Protein AF-A0A0F9DZC6-F1 (afdb_monomer_lite)

Foldseek 3Di:
DVVLLVVLLVVLVVLQVVLQVQLVVLQVVLVVVLVVLQVVCVVVVHPCPPDPNVVVNVVSNVVSNVSSVVSNVVSNVSSVVSNVVSVVVVVVVVVVVVVVVVVVVVVVVVVVVVVVVVVVVCVVVVDDPPDD

Radius of gyration: 35.1 Å; chains: 1; bounding box: 84×20×96 Å

pLDDT: mean 81.4, std 11.6, range [43.91, 95.75]

Secondary structure (DSSP, 8-state):
--HHHHHHHHHHHHHHHHHHHHHHHHHHHHHHHHHHHHHHHHHTT--TTSTHHHHHHHHHHHHHHHHHHHHHHHHHHHHHHHHHHHHHHHHHHHHHHHHHHHHHHHHHHHHHHHHHHHHHHHHHHT--TT--

Structure (mmCIF, N/CA/C/O backbone):
data_AF-A0A0F9DZC6-F1
#
_entry.id   AF-A0A0F9DZC6-F1
#
loop_
_atom_site.group_PDB
_atom_site.id
_atom_site.type_symbol
_atom_site.label_atom_id
_atom_site.label_alt_id
_atom_site.label_comp_id
_atom_site.label_asym_id
_atom_site.label_entity_id
_atom_site.label_seq_id
_atom_site.pdbx_PDB_ins_code
_atom_site.Cartn_x
_atom_site.Cartn_y
_atom_site.Cartn_z
_atom_site.occupancy
_atom_site.B_iso_or_equiv
_atom_site.auth_seq_id
_atom_site.auth_comp_id
_atom_site.auth_asym_id
_atom_site.auth_atom_id
_atom_site.pdbx_PDB_model_num
ATOM 1 N N . GLY A 1 1 ? 16.962 -1.828 -14.251 1.00 67.81 1 GLY A N 1
ATOM 2 C CA . GLY A 1 1 ? 16.801 -3.100 -14.980 1.00 67.81 1 GLY A CA 1
ATOM 3 C C . GLY A 1 1 ? 15.933 -4.065 -14.202 1.00 67.81 1 GLY A C 1
ATOM 4 O O . GLY A 1 1 ? 14.787 -4.212 -14.567 1.00 67.81 1 GLY A O 1
ATOM 5 N N . GLN A 1 2 ? 16.421 -4.648 -13.106 1.00 64.81 2 GLN A N 1
ATOM 6 C CA . GLN A 1 2 ? 15.608 -5.480 -12.191 1.00 64.81 2 GLN A CA 1
ATOM 7 C C . GLN A 1 2 ? 15.615 -4.928 -10.761 1.00 64.81 2 GLN A C 1
ATOM 9 O O . GLN A 1 2 ? 14.570 -4.806 -10.142 1.00 64.81 2 GLN A O 1
ATOM 14 N N . PHE A 1 3 ? 16.760 -4.407 -10.311 1.00 73.12 3 PHE A N 1
ATOM 15 C CA . PHE A 1 3 ? 16.917 -3.813 -8.978 1.00 73.12 3 PHE A CA 1
ATOM 16 C C . PHE A 1 3 ? 15.889 -2.713 -8.653 1.00 73.12 3 PHE A C 1
ATOM 18 O O . PHE A 1 3 ? 15.347 -2.658 -7.557 1.00 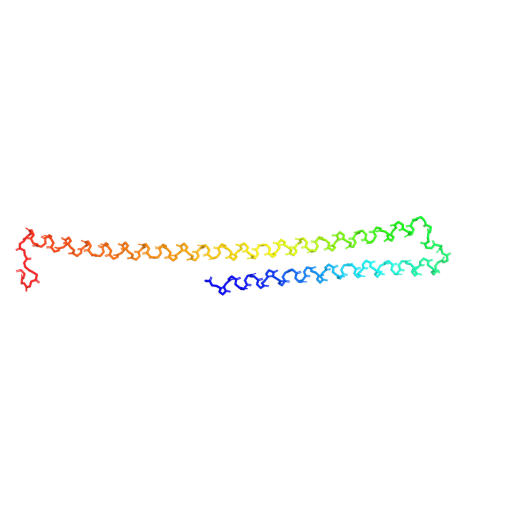73.12 3 PHE A O 1
ATOM 25 N N . THR A 1 4 ? 15.575 -1.848 -9.623 1.00 78.12 4 THR A N 1
ATOM 26 C CA . THR A 1 4 ? 14.562 -0.788 -9.467 1.00 78.12 4 THR A CA 1
ATOM 27 C C . THR A 1 4 ? 13.147 -1.355 -9.342 1.00 78.12 4 THR A C 1
ATOM 29 O O . THR A 1 4 ? 12.332 -0.810 -8.606 1.00 78.12 4 THR A O 1
ATOM 32 N N . GLN A 1 5 ? 12.857 -2.447 -10.051 1.00 79.75 5 GLN A N 1
ATOM 33 C CA . GLN A 1 5 ? 11.558 -3.109 -10.007 1.00 79.75 5 GLN A CA 1
ATOM 34 C C . GLN A 1 5 ? 11.375 -3.818 -8.662 1.00 79.75 5 GLN A C 1
ATOM 36 O O . GLN A 1 5 ? 10.362 -3.602 -8.006 1.00 79.75 5 GLN A O 1
ATOM 41 N N . ASP A 1 6 ? 12.398 -4.534 -8.192 1.00 85.38 6 ASP A N 1
ATOM 42 C CA . ASP A 1 6 ? 12.393 -5.198 -6.884 1.00 85.38 6 ASP A CA 1
ATOM 43 C C . ASP A 1 6 ? 12.243 -4.195 -5.731 1.00 85.38 6 ASP A C 1
ATOM 45 O O . ASP A 1 6 ? 11.486 -4.420 -4.788 1.00 85.38 6 ASP A O 1
ATOM 49 N N . GLN A 1 7 ? 12.920 -3.044 -5.819 1.00 89.44 7 GLN A N 1
ATOM 50 C CA . GLN A 1 7 ? 12.777 -1.959 -4.846 1.00 89.44 7 GLN A CA 1
ATOM 51 C C . GLN A 1 7 ? 11.353 -1.393 -4.800 1.00 89.44 7 GLN A C 1
ATOM 53 O O . GLN A 1 7 ? 10.846 -1.086 -3.719 1.00 89.44 7 GLN A O 1
ATOM 58 N N . LEU A 1 8 ? 10.712 -1.218 -5.956 1.00 90.31 8 LEU A N 1
ATOM 59 C CA . LEU A 1 8 ? 9.351 -0.685 -6.038 1.00 90.31 8 LEU A CA 1
ATOM 60 C C . LEU A 1 8 ? 8.313 -1.717 -5.587 1.00 90.31 8 LEU A C 1
ATOM 62 O O . LEU A 1 8 ? 7.377 -1.360 -4.874 1.00 90.31 8 LEU A O 1
ATOM 66 N N . ASP A 1 9 ? 8.527 -2.995 -5.886 1.00 88.44 9 ASP A N 1
ATOM 67 C CA . ASP A 1 9 ? 7.704 -4.089 -5.370 1.00 88.44 9 ASP A CA 1
ATOM 68 C C . ASP A 1 9 ? 7.836 -4.241 -3.852 1.00 88.44 9 ASP A C 1
ATOM 70 O O . ASP A 1 9 ? 6.838 -4.457 -3.160 1.00 88.44 9 ASP A O 1
ATOM 74 N N . PHE A 1 10 ? 9.041 -4.072 -3.303 1.00 92.12 10 PHE A N 1
ATOM 75 C CA . PHE A 1 10 ? 9.238 -4.036 -1.857 1.00 92.12 10 PHE A CA 1
ATOM 76 C C . PHE A 1 10 ? 8.449 -2.886 -1.218 1.00 92.12 10 PHE A C 1
ATOM 78 O O . PHE A 1 10 ? 7.719 -3.106 -0.252 1.00 92.12 10 PHE A O 1
ATOM 85 N N . LYS A 1 11 ? 8.522 -1.678 -1.792 1.00 91.94 11 LYS A N 1
ATOM 86 C CA . LYS A 1 11 ? 7.738 -0.520 -1.327 1.00 91.94 11 LYS A CA 1
ATOM 87 C C . LYS A 1 11 ? 6.231 -0.760 -1.414 1.00 91.94 11 LYS A C 1
ATOM 89 O O . LYS A 1 11 ? 5.504 -0.346 -0.515 1.00 91.94 11 LYS A O 1
ATOM 94 N N . ALA A 1 12 ? 5.763 -1.452 -2.452 1.00 93.12 12 ALA A N 1
ATOM 95 C CA . ALA A 1 12 ? 4.358 -1.825 -2.580 1.00 93.12 12 ALA A CA 1
ATOM 96 C C . ALA A 1 12 ? 3.905 -2.754 -1.442 1.00 93.12 12 ALA A C 1
ATOM 98 O O . ALA A 1 12 ? 2.866 -2.516 -0.828 1.00 93.12 12 ALA A O 1
ATOM 99 N N . ARG A 1 13 ? 4.708 -3.774 -1.115 1.00 92.31 13 ARG A N 1
ATOM 100 C CA . ARG A 1 13 ? 4.420 -4.704 -0.009 1.00 92.31 13 ARG A CA 1
ATOM 101 C C . ARG A 1 13 ? 4.483 -4.024 1.358 1.00 92.31 13 ARG A C 1
ATOM 103 O O . ARG A 1 13 ? 3.649 -4.310 2.214 1.00 92.31 13 ARG A O 1
ATOM 110 N N . ASP A 1 14 ? 5.445 -3.123 1.559 1.00 94.81 14 ASP A N 1
ATOM 111 C CA . ASP A 1 14 ? 5.534 -2.317 2.782 1.00 94.81 14 ASP A CA 1
ATOM 112 C C . ASP A 1 14 ? 4.280 -1.452 2.957 1.00 94.81 14 ASP A C 1
ATOM 114 O O . ASP A 1 14 ? 3.660 -1.467 4.020 1.00 94.81 14 ASP A O 1
ATOM 118 N N . ALA A 1 15 ? 3.836 -0.766 1.899 1.00 92.44 15 ALA A N 1
ATOM 119 C CA . ALA A 1 15 ? 2.614 0.034 1.934 1.00 92.44 15 ALA A CA 1
ATOM 120 C C . ALA A 1 15 ? 1.387 -0.805 2.335 1.00 92.44 15 ALA A C 1
ATOM 122 O O . ALA A 1 15 ? 0.626 -0.395 3.215 1.00 92.44 15 ALA A O 1
ATOM 123 N N . GLU A 1 16 ? 1.232 -2.005 1.766 1.00 93.69 16 GLU A N 1
ATOM 124 C CA . GLU A 1 16 ? 0.167 -2.950 2.130 1.00 93.69 16 GLU A CA 1
ATOM 125 C C . GLU A 1 16 ? 0.245 -3.377 3.602 1.00 93.69 16 GLU A C 1
ATOM 127 O O . GLU A 1 16 ? -0.760 -3.306 4.315 1.00 93.69 16 GLU A O 1
ATOM 132 N N . GLN A 1 17 ? 1.432 -3.744 4.099 1.00 95.19 17 GLN A N 1
ATOM 133 C CA . GLN A 1 17 ? 1.615 -4.102 5.511 1.00 95.19 17 GLN A CA 1
ATOM 134 C C . GLN A 1 17 ? 1.289 -2.943 6.453 1.00 95.19 17 GLN A C 1
ATOM 136 O O . GLN A 1 17 ? 0.577 -3.134 7.443 1.00 95.19 17 GLN A O 1
ATOM 141 N N . ARG A 1 18 ? 1.761 -1.728 6.154 1.00 94.69 18 ARG A N 1
ATOM 142 C CA . ARG A 1 18 ? 1.425 -0.536 6.946 1.00 94.69 18 ARG A CA 1
ATOM 143 C C . ARG A 1 18 ? -0.081 -0.284 6.948 1.00 94.69 18 ARG A C 1
ATOM 145 O O . ARG A 1 18 ? -0.630 0.049 8.000 1.00 94.69 18 ARG A O 1
ATOM 152 N N . GLY A 1 19 ? -0.744 -0.492 5.810 1.00 93.31 19 GLY A N 1
ATOM 153 C CA . GLY A 1 19 ? -2.198 -0.424 5.677 1.00 93.31 19 GLY A CA 1
ATOM 154 C C . GLY A 1 19 ? -2.927 -1.406 6.590 1.00 93.31 19 GLY A C 1
ATOM 155 O O . GLY A 1 19 ? -3.837 -1.006 7.317 1.00 93.31 19 GLY A O 1
ATOM 156 N N . GLU A 1 20 ? -2.501 -2.670 6.619 1.00 93.44 20 GLU A N 1
ATOM 157 C CA . GLU A 1 20 ? -3.083 -3.687 7.505 1.00 93.44 20 GLU A CA 1
ATOM 158 C C . GLU A 1 20 ? -2.858 -3.368 8.986 1.00 93.44 20 GLU A C 1
ATOM 160 O O . GLU A 1 20 ? -3.783 -3.470 9.796 1.00 93.44 20 GLU A O 1
ATOM 165 N N . ILE A 1 21 ? -1.661 -2.902 9.352 1.00 95.75 21 ILE A N 1
ATOM 166 C CA . ILE A 1 21 ? -1.360 -2.474 10.724 1.00 95.75 21 ILE A CA 1
ATOM 167 C C . ILE A 1 21 ? -2.247 -1.285 11.122 1.00 95.75 21 ILE A C 1
ATOM 169 O O . ILE A 1 21 ? -2.792 -1.258 12.228 1.00 95.75 21 ILE A O 1
ATOM 173 N N . ALA A 1 22 ? -2.416 -0.298 10.239 1.00 91.69 22 ALA A N 1
ATOM 174 C CA . ALA A 1 22 ? -3.282 0.853 10.481 1.00 91.69 22 ALA A CA 1
ATOM 175 C C . ALA A 1 22 ? -4.755 0.435 10.626 1.00 91.69 22 ALA A C 1
ATOM 177 O O . ALA A 1 22 ? -5.435 0.873 11.557 1.00 91.69 22 ALA A O 1
ATOM 178 N N . ALA A 1 23 ? -5.228 -0.469 9.769 1.00 92.81 23 ALA A N 1
ATOM 179 C CA . ALA A 1 23 ? -6.571 -1.031 9.844 1.00 92.81 23 ALA A CA 1
ATOM 180 C C . ALA A 1 23 ? -6.806 -1.795 11.159 1.00 92.81 23 ALA A C 1
ATOM 182 O O . ALA A 1 23 ? -7.844 -1.620 11.802 1.00 92.81 23 ALA A O 1
ATOM 183 N N . ALA A 1 24 ? -5.834 -2.596 11.602 1.00 91.81 24 ALA A N 1
ATOM 184 C CA . ALA A 1 24 ? -5.897 -3.309 12.876 1.00 91.81 24 ALA A CA 1
ATOM 185 C C . ALA A 1 24 ? -5.934 -2.347 14.076 1.00 91.81 24 ALA A C 1
ATOM 187 O O . ALA A 1 24 ? -6.732 -2.537 14.998 1.00 91.81 24 ALA A O 1
ATOM 188 N N . LYS A 1 25 ? -5.128 -1.275 14.050 1.00 92.44 25 LYS A N 1
ATOM 189 C CA . LYS A 1 25 ? -5.144 -0.223 15.083 1.00 92.44 25 LYS A CA 1
ATOM 190 C C . LYS A 1 25 ? -6.507 0.452 15.187 1.00 92.44 25 LYS A C 1
ATOM 192 O O . LYS A 1 25 ? -6.986 0.700 16.291 1.00 92.44 25 LYS A O 1
ATOM 197 N N . GLU A 1 26 ? -7.149 0.717 14.059 1.00 91.81 26 GLU A N 1
ATOM 198 C CA . GLU A 1 26 ? -8.455 1.370 14.039 1.00 91.81 26 GLU A CA 1
ATOM 199 C C . GLU A 1 26 ? -9.565 0.471 14.594 1.00 91.81 26 GLU A C 1
ATOM 201 O O . GLU A 1 26 ? -10.392 0.901 15.400 1.00 91.81 26 GLU A O 1
ATOM 206 N N . GLN A 1 27 ? -9.528 -0.819 14.258 1.00 89.56 27 GLN A N 1
ATOM 207 C CA . GLN A 1 27 ? -10.424 -1.801 14.864 1.00 89.56 27 GLN A CA 1
ATOM 208 C C . GLN A 1 27 ? -10.199 -1.930 16.377 1.00 89.56 27 GLN A C 1
ATOM 210 O O . GLN A 1 27 ? -11.170 -2.054 17.128 1.00 89.56 27 GLN A O 1
ATOM 215 N N . LEU A 1 28 ? -8.945 -1.884 16.840 1.00 93.00 28 LEU A N 1
ATOM 216 C CA . LEU A 1 28 ? -8.623 -1.901 18.268 1.00 93.00 28 LEU A CA 1
ATOM 217 C C . LEU A 1 28 ? -9.184 -0.666 18.984 1.00 93.00 28 LEU A C 1
ATOM 219 O O . LEU A 1 28 ? -9.827 -0.816 20.022 1.00 93.00 28 LEU A O 1
ATOM 223 N N . ARG A 1 29 ? -9.018 0.532 18.411 1.00 90.44 29 ARG A N 1
ATOM 224 C CA . ARG A 1 29 ? -9.595 1.776 18.949 1.00 90.44 29 ARG A CA 1
ATOM 225 C C . ARG A 1 29 ? -11.113 1.696 19.059 1.00 90.44 29 ARG A C 1
ATOM 227 O O . ARG A 1 29 ? -11.658 1.988 20.118 1.00 90.44 29 ARG A O 1
ATOM 234 N N . ALA A 1 30 ? -11.796 1.225 18.016 1.00 90.31 30 ALA A N 1
ATOM 235 C CA . ALA A 1 30 ? -13.248 1.055 18.049 1.00 90.31 30 ALA A CA 1
ATOM 236 C C . ALA A 1 30 ? -13.693 0.111 19.184 1.00 90.31 30 ALA A C 1
ATOM 238 O O . ALA A 1 30 ? -14.662 0.390 19.893 1.00 90.31 30 ALA A O 1
ATOM 239 N N . ARG A 1 31 ? -12.957 -0.987 19.413 1.00 88.75 31 ARG A N 1
ATOM 240 C CA . ARG A 1 31 ? -13.216 -1.906 20.536 1.00 88.75 31 ARG A CA 1
ATOM 241 C C . ARG A 1 31 ?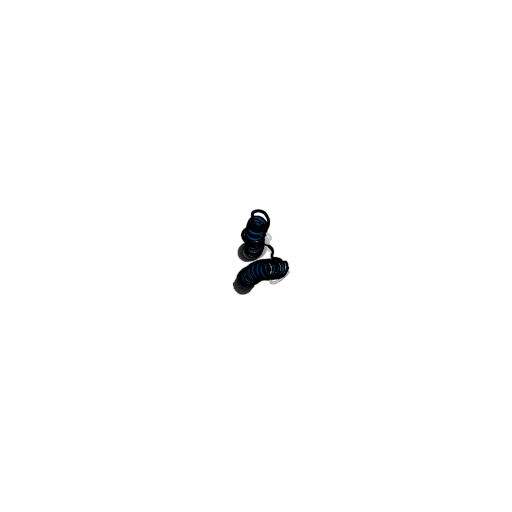 -12.979 -1.243 21.894 1.00 88.75 31 ARG A C 1
ATOM 243 O O . ARG A 1 31 ? -13.787 -1.443 22.797 1.00 88.75 31 ARG A O 1
ATOM 250 N N . GLN A 1 32 ? -11.911 -0.457 22.034 1.00 90.62 32 GLN A N 1
ATOM 251 C CA . GLN A 1 32 ? -11.599 0.274 23.267 1.00 90.62 32 GLN A CA 1
ATOM 252 C C . GLN A 1 32 ? -12.686 1.296 23.609 1.00 90.62 32 GLN A C 1
ATOM 254 O O . GLN A 1 32 ? -13.169 1.305 24.738 1.00 90.62 32 GLN A O 1
ATOM 259 N N . ILE A 1 33 ? -13.126 2.095 22.632 1.00 88.38 33 ILE A N 1
ATOM 260 C CA . ILE A 1 33 ? -14.202 3.080 22.816 1.00 88.38 33 ILE A CA 1
ATOM 261 C C . ILE A 1 33 ? -15.493 2.375 23.239 1.00 88.38 33 ILE A C 1
ATOM 263 O O . ILE A 1 33 ? -16.128 2.783 24.210 1.00 88.38 33 ILE A O 1
ATOM 267 N N . ARG A 1 34 ? -15.847 1.263 22.581 1.00 86.62 34 ARG A N 1
ATOM 268 C CA . ARG A 1 34 ? -17.021 0.474 22.974 1.00 86.62 34 ARG A CA 1
ATOM 269 C C . ARG A 1 34 ? -16.898 -0.066 24.405 1.00 86.62 34 ARG A C 1
ATOM 271 O O . ARG A 1 34 ? -17.876 -0.053 25.148 1.00 86.62 34 ARG A O 1
ATOM 278 N N . GLY A 1 35 ? -15.714 -0.538 24.797 1.00 85.19 35 GLY A N 1
ATOM 279 C CA . GLY A 1 35 ? -15.443 -1.016 26.155 1.00 85.19 35 GLY A CA 1
ATOM 280 C C . GLY A 1 35 ? -15.606 0.082 27.209 1.00 85.19 35 GLY A C 1
ATOM 281 O O . GLY A 1 35 ? -16.314 -0.120 28.194 1.00 85.19 35 GLY A O 1
ATOM 282 N N . LEU A 1 36 ? -15.022 1.257 26.961 1.00 85.50 36 LEU A N 1
ATOM 283 C CA . LEU A 1 36 ? -15.162 2.451 27.802 1.00 85.50 36 LEU A CA 1
ATOM 284 C C . LEU A 1 36 ? -16.624 2.879 27.938 1.00 85.50 36 LEU A C 1
ATOM 286 O O . LEU A 1 36 ? -17.093 3.129 29.046 1.00 85.50 36 LEU A O 1
ATOM 290 N N . GLN A 1 37 ? -17.364 2.907 26.830 1.00 83.44 37 GLN A N 1
ATOM 291 C CA . GLN A 1 37 ? -18.774 3.276 26.841 1.00 83.44 37 GLN A CA 1
ATOM 292 C C . GLN A 1 37 ? -19.615 2.274 27.640 1.00 83.44 37 GLN A C 1
ATOM 294 O O . GLN A 1 37 ? -20.437 2.679 28.460 1.00 83.44 37 GLN A O 1
ATOM 299 N N . LYS A 1 38 ? -19.371 0.968 27.465 1.00 82.25 38 LYS A N 1
ATOM 300 C CA . LYS A 1 38 ? -20.039 -0.080 28.248 1.00 82.25 38 LYS A CA 1
ATOM 301 C C . LYS A 1 38 ? -19.755 0.070 29.747 1.00 82.25 38 LYS A C 1
ATOM 303 O O . LYS A 1 38 ? -20.683 -0.021 30.545 1.00 82.25 38 LYS A O 1
ATOM 308 N N . ALA A 1 39 ? -18.500 0.319 30.124 1.00 84.12 39 ALA A N 1
ATOM 309 C CA . ALA A 1 39 ? -18.109 0.523 31.518 1.00 84.12 39 ALA A CA 1
ATOM 310 C C . ALA A 1 39 ? -18.742 1.789 32.121 1.00 84.12 39 ALA A C 1
ATOM 312 O O . ALA A 1 39 ? -19.243 1.752 33.241 1.00 84.12 39 ALA A O 1
ATOM 313 N N . SER A 1 40 ? -18.778 2.889 31.362 1.00 81.25 40 SER A N 1
ATOM 314 C CA . SER A 1 40 ? -19.397 4.149 31.788 1.00 81.25 40 SER A CA 1
ATOM 315 C C . SER A 1 40 ? -20.904 4.004 32.017 1.00 81.25 40 SER A C 1
ATOM 317 O O . SER A 1 40 ? -21.411 4.441 33.046 1.00 81.25 40 SER A O 1
ATOM 319 N N . LEU A 1 41 ? -21.616 3.335 31.107 1.00 78.38 41 LEU A N 1
ATOM 320 C CA . LEU A 1 41 ? -23.053 3.086 31.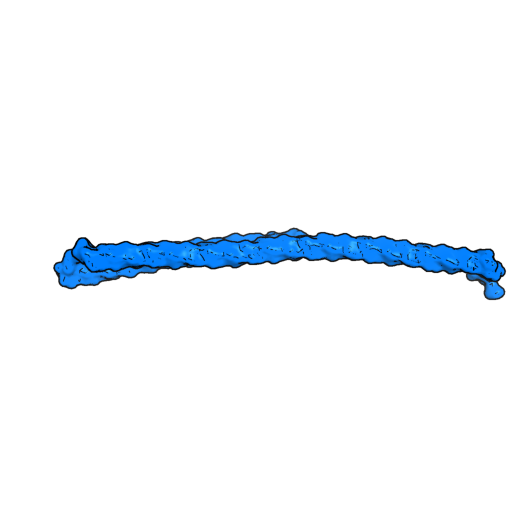248 1.00 78.38 41 LEU A CA 1
ATOM 321 C C . LEU A 1 41 ? -23.369 2.181 32.445 1.00 78.38 41 LEU A C 1
ATOM 323 O O . LEU A 1 41 ? -24.286 2.486 33.206 1.00 78.38 41 LEU A O 1
ATOM 327 N N . ALA A 1 42 ? -22.571 1.128 32.650 1.00 76.94 42 ALA A N 1
ATOM 328 C CA . ALA A 1 42 ? -22.697 0.253 33.813 1.00 76.94 42 ALA A CA 1
ATOM 329 C C . ALA A 1 42 ? -22.467 1.009 35.135 1.00 76.94 42 ALA A C 1
ATOM 331 O O . ALA A 1 42 ? -23.217 0.813 36.088 1.00 76.94 42 ALA A O 1
ATOM 332 N N . GLY A 1 43 ? -21.482 1.915 35.184 1.00 77.69 43 GLY A N 1
ATOM 333 C CA . GLY A 1 43 ? -21.208 2.752 36.359 1.00 77.69 43 GLY A CA 1
ATOM 334 C C . GLY A 1 43 ? -22.310 3.770 36.677 1.00 77.69 43 GLY A C 1
ATOM 335 O O . GLY A 1 43 ? -22.472 4.154 37.830 1.00 77.69 43 GLY A O 1
ATOM 336 N N . LEU A 1 44 ? -23.100 4.174 35.678 1.00 77.62 44 LEU A N 1
ATOM 337 C CA . LEU A 1 44 ? -24.248 5.073 35.839 1.00 77.62 44 LEU A CA 1
ATOM 338 C C . LEU A 1 44 ? -25.555 4.332 36.182 1.00 77.62 44 LEU A C 1
ATOM 340 O O . LEU A 1 44 ? -26.608 4.965 36.251 1.00 77.62 44 LEU A O 1
ATOM 344 N N . GLY A 1 45 ? -25.520 3.004 36.356 1.00 67.75 45 GLY A N 1
ATOM 345 C CA . GLY A 1 45 ? -26.703 2.190 36.661 1.00 67.75 45 GLY A CA 1
ATOM 346 C C . GLY A 1 45 ? -27.738 2.131 35.529 1.00 67.75 45 GLY A C 1
ATOM 347 O O . GLY A 1 45 ? -28.862 1.685 35.750 1.00 67.75 45 GLY A O 1
ATOM 348 N N . ARG A 1 46 ? -27.385 2.583 34.317 1.00 63.19 46 ARG A N 1
ATOM 349 C CA . ARG A 1 46 ? -28.242 2.488 33.128 1.00 63.19 46 ARG A CA 1
ATOM 350 C C . ARG A 1 46 ? -28.022 1.153 32.431 1.00 63.19 46 ARG A C 1
ATOM 352 O O . ARG A 1 46 ? -26.886 0.729 32.227 1.00 63.19 46 ARG A O 1
ATOM 359 N N . ASP A 1 47 ? -29.114 0.529 32.002 1.00 63.06 47 ASP A N 1
ATOM 360 C CA . ASP A 1 47 ? -29.051 -0.694 31.210 1.00 63.06 47 ASP A CA 1
ATOM 361 C C . ASP A 1 47 ? -28.365 -0.415 29.861 1.00 63.06 47 ASP A C 1
ATOM 363 O O . ASP A 1 47 ? -28.842 0.351 29.020 1.00 63.06 47 ASP A O 1
ATOM 367 N N . VAL A 1 48 ? -27.213 -1.055 29.675 1.00 61.56 48 VAL A N 1
ATOM 368 C CA . VAL A 1 48 ? -26.385 -1.034 28.461 1.00 61.56 48 VAL A CA 1
ATOM 369 C C . VAL A 1 48 ? -27.104 -1.591 27.228 1.00 61.56 48 VAL A C 1
ATOM 371 O O . VAL A 1 48 ? -26.608 -1.414 26.116 1.00 61.56 48 VAL A O 1
ATOM 374 N N . ASN A 1 49 ? -28.265 -2.229 27.405 1.00 58.31 49 ASN A N 1
ATOM 375 C CA . ASN A 1 49 ? -29.068 -2.808 26.330 1.00 58.31 49 ASN A CA 1
ATOM 376 C C . ASN A 1 49 ? -30.215 -1.905 25.842 1.00 58.31 49 ASN A C 1
ATOM 378 O O . ASN A 1 49 ? -30.893 -2.259 24.878 1.00 58.31 49 ASN A O 1
ATOM 382 N N . LEU A 1 50 ? -30.448 -0.739 26.456 1.00 55.31 50 LEU A N 1
ATOM 383 C CA . LEU A 1 50 ? -31.540 0.149 26.046 1.00 55.31 50 LEU A CA 1
ATOM 384 C C . LEU A 1 50 ? -31.151 1.002 24.823 1.00 55.31 50 LEU A C 1
ATOM 386 O O . LEU A 1 50 ? -30.282 1.872 24.904 1.00 55.31 50 LEU A O 1
ATOM 390 N N . GLY A 1 51 ? -31.835 0.747 23.698 1.00 58.56 51 GLY A N 1
ATOM 391 C CA . GLY A 1 51 ? -31.963 1.557 22.470 1.00 58.56 51 GLY A CA 1
ATOM 392 C C . GLY A 1 51 ? -30.734 2.358 22.020 1.00 58.56 51 GLY A C 1
ATOM 393 O O . GLY A 1 51 ? -29.989 1.936 21.139 1.00 58.56 51 GLY A O 1
ATOM 394 N N . SER A 1 52 ? -30.529 3.525 22.637 1.00 67.06 52 SER A N 1
ATOM 395 C CA . SER A 1 52 ? -29.458 4.483 22.329 1.00 67.06 52 SER A CA 1
ATOM 396 C C . SER A 1 52 ? -28.042 3.918 22.520 1.00 67.06 52 SER A C 1
ATOM 398 O O . SER A 1 52 ? -27.165 4.181 21.697 1.00 67.06 52 SER A O 1
ATOM 400 N N . ALA A 1 53 ? -27.800 3.125 23.570 1.00 63.72 53 ALA A N 1
ATOM 401 C CA . ALA A 1 53 ? -26.469 2.589 23.873 1.00 63.72 53 ALA A CA 1
ATOM 402 C C . ALA A 1 53 ? -26.040 1.483 22.894 1.00 63.72 53 ALA A C 1
ATOM 404 O O . ALA A 1 53 ? -24.883 1.430 22.466 1.00 63.72 53 ALA A O 1
ATOM 405 N N . ALA A 1 54 ? -26.986 0.625 22.507 1.00 70.19 54 ALA A N 1
ATOM 406 C CA . ALA A 1 54 ? -26.763 -0.434 21.531 1.00 70.19 54 ALA A CA 1
ATOM 407 C C . ALA A 1 54 ? -26.529 0.135 20.120 1.00 70.19 54 ALA A C 1
ATOM 409 O O . ALA A 1 54 ? -25.615 -0.318 19.428 1.00 70.19 54 ALA A O 1
ATOM 410 N N . GLN A 1 55 ? -27.288 1.165 19.719 1.00 76.56 55 GLN A N 1
ATOM 411 C CA . GLN A 1 55 ? -27.081 1.872 18.448 1.00 76.56 55 GLN A CA 1
ATOM 412 C C . GLN A 1 55 ? -25.707 2.541 18.371 1.00 76.56 55 GLN A C 1
ATOM 414 O O . GLN A 1 55 ? -24.968 2.289 17.424 1.00 76.56 55 GLN A O 1
ATOM 419 N N . LEU A 1 56 ? -25.303 3.281 19.408 1.00 77.75 56 LEU A N 1
ATOM 420 C CA . LEU A 1 56 ? -23.967 3.886 19.471 1.00 77.75 56 LEU A CA 1
ATOM 421 C C . LEU A 1 56 ? -22.848 2.840 19.357 1.00 77.75 56 LEU A C 1
ATOM 423 O O . LEU A 1 56 ? -21.871 3.033 18.635 1.00 77.75 56 LEU A O 1
ATOM 427 N N . GLY A 1 57 ? -22.998 1.702 20.040 1.00 78.38 57 GLY A N 1
ATOM 428 C CA . GLY A 1 57 ? -22.040 0.602 19.965 1.00 78.38 57 GLY A CA 1
ATOM 429 C C . GLY A 1 57 ? -21.918 -0.000 18.560 1.00 78.38 57 GLY A C 1
ATOM 430 O O . GLY A 1 57 ? -20.803 -0.340 18.144 1.00 78.38 57 GLY A O 1
ATOM 431 N N . LEU A 1 58 ? -23.037 -0.120 17.835 1.00 83.00 58 LEU A N 1
ATOM 432 C CA . LEU A 1 58 ? -23.078 -0.559 16.437 1.00 83.00 58 LEU A CA 1
ATOM 433 C C . LEU A 1 58 ? -22.399 0.460 15.520 1.00 83.00 58 LEU A C 1
ATOM 435 O O . LEU A 1 58 ? -21.517 0.057 14.752 1.00 83.00 58 LEU A O 1
ATOM 439 N N . ASP A 1 59 ? -22.717 1.745 15.673 1.00 85.94 59 ASP A N 1
ATOM 440 C CA . ASP A 1 59 ? -22.147 2.847 14.894 1.00 85.94 59 ASP A CA 1
ATOM 441 C C . ASP A 1 59 ? -20.627 2.918 15.048 1.00 85.94 59 ASP A C 1
ATOM 443 O O . ASP A 1 59 ? -19.913 2.957 14.048 1.00 85.94 59 ASP A O 1
ATOM 447 N N . ILE A 1 60 ? -20.103 2.796 16.273 1.00 87.12 60 ILE A N 1
ATOM 448 C CA . ILE A 1 60 ? -18.652 2.771 16.531 1.00 87.12 60 ILE A CA 1
ATOM 449 C C . ILE A 1 60 ? -17.972 1.621 15.777 1.00 87.12 60 ILE A C 1
ATOM 451 O O . ILE A 1 60 ? -16.926 1.809 15.154 1.00 87.12 60 ILE A O 1
ATOM 455 N N . SER A 1 61 ? -18.548 0.415 15.788 1.00 87.19 61 SER A N 1
ATOM 456 C CA . SER A 1 61 ? -17.994 -0.694 14.990 1.00 87.19 61 SER A CA 1
ATOM 457 C C . SER A 1 61 ? -18.130 -0.492 13.493 1.00 87.19 61 SER A C 1
ATOM 459 O O . SER A 1 61 ? -17.271 -0.956 12.744 1.00 87.19 61 SER A O 1
ATOM 461 N N . SER A 1 62 ? -19.229 0.108 13.041 1.00 89.94 62 SER A N 1
ATOM 462 C CA . SER A 1 62 ? -19.433 0.412 11.629 1.00 89.94 62 SER A CA 1
ATOM 463 C C . SER A 1 62 ? -18.356 1.385 11.158 1.00 89.94 62 SER A C 1
ATOM 465 O O . SER A 1 62 ? -17.595 1.071 10.244 1.00 89.94 62 SER A O 1
ATOM 467 N N . GLN A 1 63 ? -18.190 2.486 11.890 1.00 90.75 63 GLN A N 1
ATOM 468 C CA . GLN A 1 63 ? -17.184 3.502 11.628 1.00 90.75 63 GLN A CA 1
ATOM 469 C C . GLN A 1 63 ? -15.767 2.927 11.692 1.00 90.75 63 GLN A C 1
ATOM 471 O O . GLN A 1 63 ? -14.973 3.160 10.786 1.00 90.75 63 GLN A O 1
ATOM 476 N N . GLY A 1 64 ? -15.460 2.097 12.693 1.00 90.38 64 GLY A N 1
ATOM 477 C CA . GLY A 1 64 ? -14.163 1.423 12.789 1.00 90.38 64 GLY A CA 1
ATOM 478 C C . GLY A 1 64 ? -13.871 0.505 11.597 1.00 90.38 64 GLY A C 1
ATOM 479 O O . GLY A 1 64 ? -12.740 0.455 11.115 1.00 90.38 64 GLY A O 1
ATOM 480 N N . ARG A 1 65 ? -14.885 -0.197 11.068 1.00 90.62 65 ARG A N 1
ATOM 481 C CA . ARG A 1 65 ? -14.743 -1.013 9.849 1.00 90.62 65 ARG A CA 1
ATOM 482 C C . ARG A 1 65 ? -14.553 -0.157 8.601 1.00 90.62 65 ARG A C 1
ATOM 484 O O . ARG A 1 65 ? -13.699 -0.497 7.788 1.00 90.62 65 ARG A O 1
ATOM 491 N N . ILE A 1 66 ? -15.302 0.936 8.464 1.00 94.69 66 ILE A N 1
ATOM 492 C CA . ILE A 1 66 ? -15.175 1.883 7.347 1.00 94.69 66 ILE A CA 1
ATOM 493 C C . ILE A 1 66 ? -13.780 2.507 7.347 1.00 94.69 66 ILE A C 1
ATOM 495 O O . ILE A 1 66 ? -13.090 2.481 6.333 1.00 94.69 66 ILE A O 1
ATOM 499 N N . ASN A 1 67 ? -13.320 2.996 8.497 1.00 92.44 67 ASN A N 1
ATOM 500 C CA . ASN A 1 67 ? -11.998 3.594 8.631 1.00 92.44 67 ASN A CA 1
ATOM 501 C C . ASN A 1 67 ? -10.896 2.567 8.322 1.00 92.44 67 ASN A C 1
ATOM 503 O O . ASN A 1 67 ? -9.969 2.868 7.574 1.00 92.44 67 ASN A O 1
ATOM 507 N N . ALA A 1 68 ? -11.026 1.329 8.811 1.00 91.94 68 ALA A N 1
ATOM 508 C CA . ALA A 1 68 ? -10.109 0.243 8.473 1.00 91.94 68 ALA A CA 1
ATOM 509 C C . ALA A 1 68 ? -10.102 -0.077 6.965 1.00 91.94 68 ALA A C 1
ATOM 511 O O . ALA A 1 68 ? -9.037 -0.272 6.381 1.00 91.94 68 ALA A O 1
ATOM 512 N N . ALA A 1 69 ? -11.269 -0.107 6.316 1.00 92.50 69 ALA A N 1
ATOM 513 C CA . ALA A 1 69 ? -11.374 -0.300 4.871 1.00 92.50 69 ALA A CA 1
ATOM 514 C C . ALA A 1 69 ? -10.738 0.861 4.092 1.00 92.50 69 ALA A C 1
ATOM 516 O O . ALA A 1 69 ? -10.020 0.623 3.125 1.00 92.50 69 ALA A O 1
ATOM 517 N N . ASN A 1 70 ? -10.916 2.102 4.551 1.00 93.62 70 ASN A N 1
ATOM 518 C CA . ASN A 1 70 ? -10.288 3.280 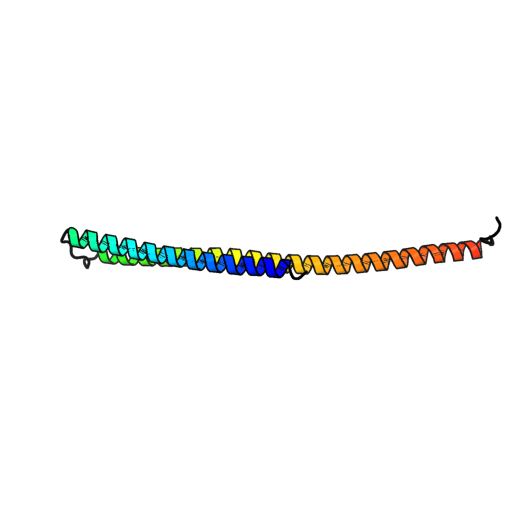3.955 1.00 93.62 70 ASN A CA 1
ATOM 519 C C . ASN A 1 70 ? -8.757 3.221 4.045 1.00 93.62 70 ASN A C 1
ATOM 521 O O . ASN A 1 70 ? -8.088 3.549 3.066 1.00 93.62 70 ASN A O 1
ATOM 525 N N . GLN A 1 71 ? -8.199 2.761 5.173 1.00 93.56 71 GLN A N 1
ATOM 526 C CA . GLN A 1 71 ? -6.750 2.566 5.325 1.00 93.56 71 GLN A CA 1
ATOM 527 C C . GLN A 1 71 ? -6.216 1.507 4.356 1.00 93.56 71 GLN A C 1
ATOM 529 O O . GLN A 1 71 ? -5.227 1.751 3.665 1.00 93.56 71 GLN A O 1
ATOM 534 N N . ARG A 1 72 ? -6.911 0.369 4.222 1.00 93.00 72 ARG A N 1
ATOM 535 C CA . ARG A 1 72 ? -6.558 -0.657 3.226 1.00 93.00 72 ARG A CA 1
ATOM 536 C C . ARG A 1 72 ? -6.646 -0.133 1.799 1.00 93.00 72 ARG A C 1
ATOM 538 O O . ARG A 1 72 ? -5.748 -0.376 1.005 1.00 93.00 72 ARG A O 1
ATOM 545 N N . ALA A 1 73 ? -7.698 0.614 1.472 1.00 93.25 73 ALA A N 1
ATOM 546 C CA . ALA A 1 73 ? -7.881 1.182 0.141 1.00 93.25 73 ALA A CA 1
ATOM 547 C C . ALA A 1 73 ? -6.804 2.227 -0.193 1.00 93.25 73 ALA A C 1
ATOM 549 O O . ALA A 1 73 ? -6.318 2.275 -1.321 1.00 93.25 73 ALA A O 1
ATOM 550 N N . ALA A 1 74 ? -6.408 3.057 0.775 1.00 93.81 74 ALA A N 1
ATOM 551 C CA . ALA A 1 74 ? -5.302 3.995 0.609 1.00 93.81 74 ALA A CA 1
ATOM 552 C C . ALA A 1 74 ? -3.973 3.262 0.372 1.00 93.81 74 ALA A C 1
ATOM 554 O O . ALA A 1 74 ? -3.287 3.570 -0.601 1.00 93.81 74 ALA A O 1
ATOM 555 N N . ALA A 1 75 ? -3.668 2.250 1.187 1.00 93.56 75 ALA A N 1
ATOM 556 C CA . ALA A 1 75 ? -2.478 1.418 1.028 1.00 93.56 75 ALA A CA 1
ATOM 557 C C . ALA A 1 75 ? -2.450 0.678 -0.318 1.00 93.56 75 ALA A C 1
ATOM 559 O O . ALA A 1 75 ? -1.429 0.679 -0.998 1.00 93.56 75 ALA A O 1
ATOM 560 N N . ALA A 1 76 ? -3.581 0.116 -0.754 1.00 91.81 76 ALA A N 1
ATOM 561 C CA . ALA A 1 76 ? -3.697 -0.547 -2.051 1.00 91.81 76 ALA A CA 1
ATOM 562 C C . ALA A 1 76 ? -3.443 0.419 -3.219 1.00 91.81 76 ALA A C 1
ATOM 564 O O . ALA A 1 76 ? -2.777 0.055 -4.187 1.00 91.81 76 ALA A O 1
ATOM 565 N N . ARG A 1 77 ? -3.924 1.669 -3.127 1.00 94.94 77 ARG A N 1
ATOM 566 C CA . ARG A 1 77 ? -3.625 2.711 -4.124 1.00 94.94 77 ARG A CA 1
ATOM 567 C C . ARG A 1 77 ? -2.143 3.081 -4.145 1.00 94.94 77 ARG A C 1
ATOM 569 O O . ARG A 1 77 ? -1.579 3.220 -5.226 1.00 94.94 77 ARG A O 1
ATOM 576 N N . GLU A 1 78 ? -1.515 3.218 -2.979 1.00 92.56 78 GLU A N 1
ATOM 577 C CA . GLU A 1 78 ? -0.078 3.500 -2.870 1.00 92.56 78 GLU A CA 1
ATOM 578 C C . GLU A 1 78 ? 0.751 2.356 -3.480 1.00 92.56 78 GLU A C 1
ATOM 580 O O . GLU A 1 78 ? 1.606 2.585 -4.337 1.00 92.56 78 GLU A O 1
ATOM 585 N N . ALA A 1 79 ? 0.422 1.112 -3.126 1.00 93.06 79 ALA A N 1
ATOM 586 C CA . ALA A 1 79 ? 1.052 -0.085 -3.665 1.00 93.06 79 ALA A CA 1
ATOM 587 C C . ALA A 1 79 ? 0.883 -0.199 -5.185 1.00 93.06 79 ALA A C 1
ATOM 589 O O . ALA A 1 79 ? 1.849 -0.473 -5.896 1.00 93.06 79 ALA A O 1
ATOM 590 N N . PHE A 1 80 ? -0.321 0.060 -5.701 1.00 92.50 80 PHE A N 1
ATOM 591 C CA . PHE A 1 80 ? -0.571 0.116 -7.139 1.00 92.50 80 PHE A CA 1
ATOM 592 C C . PHE A 1 80 ? 0.297 1.180 -7.825 1.00 92.50 80 PHE A C 1
ATOM 594 O O . PHE A 1 80 ? 0.906 0.897 -8.856 1.00 92.50 80 PHE A O 1
ATOM 601 N N . GLY A 1 81 ? 0.424 2.368 -7.226 1.00 93.19 81 GLY A N 1
ATOM 602 C CA . GLY A 1 81 ? 1.293 3.434 -7.725 1.00 93.19 81 GLY A CA 1
ATOM 603 C C . GLY A 1 81 ? 2.756 3.003 -7.846 1.00 93.19 81 GLY A C 1
ATOM 604 O O . GLY A 1 81 ? 3.378 3.239 -8.883 1.00 93.19 81 GLY A O 1
ATOM 605 N N . PHE A 1 82 ? 3.300 2.313 -6.840 1.00 92.12 82 PHE A N 1
ATOM 606 C CA . PHE A 1 82 ? 4.669 1.791 -6.905 1.00 92.12 82 PHE A CA 1
ATOM 607 C C . PHE A 1 82 ? 4.847 0.722 -7.988 1.00 92.12 82 PHE A C 1
ATOM 609 O O . PHE A 1 82 ? 5.807 0.791 -8.758 1.00 92.12 82 PHE A O 1
ATOM 616 N N . ARG A 1 83 ? 3.905 -0.221 -8.113 1.00 90.25 83 ARG A N 1
ATOM 617 C CA . ARG A 1 83 ? 3.944 -1.243 -9.176 1.00 90.25 83 ARG A CA 1
ATOM 618 C C . ARG A 1 83 ? 3.889 -0.606 -10.569 1.00 90.25 83 ARG A C 1
ATOM 620 O O . ARG A 1 83 ? 4.659 -0.978 -11.452 1.00 90.25 83 ARG A O 1
ATOM 627 N N . GLN A 1 84 ? 3.026 0.395 -10.754 1.00 91.94 84 GLN A N 1
ATOM 628 C CA . GLN A 1 84 ? 2.909 1.152 -12.003 1.00 91.94 84 GLN A CA 1
ATOM 629 C C . GLN A 1 84 ? 4.218 1.879 -12.343 1.00 91.94 84 GLN A C 1
ATOM 631 O O . GLN A 1 84 ? 4.672 1.814 -13.485 1.00 91.94 84 GLN A O 1
ATOM 636 N N . GLN A 1 85 ? 4.849 2.533 -11.361 1.00 88.50 85 GLN A N 1
ATOM 637 C CA . GLN A 1 85 ? 6.159 3.169 -11.541 1.00 88.50 85 GLN A CA 1
ATOM 638 C C . GLN A 1 85 ? 7.227 2.152 -11.955 1.00 88.50 85 GLN A C 1
ATOM 640 O O . GLN A 1 85 ? 8.045 2.451 -12.822 1.00 88.50 85 GLN A O 1
ATOM 645 N N . GLY A 1 86 ? 7.195 0.941 -11.391 1.00 86.94 86 GLY A N 1
ATOM 646 C CA . GLY A 1 86 ? 8.112 -0.137 -11.764 1.00 86.94 86 GLY A CA 1
ATOM 647 C C . GLY A 1 86 ? 7.937 -0.564 -13.218 1.00 86.94 86 GLY A C 1
ATOM 648 O O . GLY A 1 86 ? 8.918 -0.654 -13.955 1.00 86.94 86 GLY A O 1
ATOM 649 N N . ALA A 1 87 ? 6.688 -0.743 -13.654 1.00 86.44 87 ALA A N 1
ATOM 650 C CA . ALA A 1 87 ? 6.367 -1.080 -15.038 1.00 86.44 87 ALA A CA 1
ATOM 651 C C . ALA A 1 87 ? 6.818 0.012 -16.025 1.00 86.44 87 ALA A C 1
ATOM 653 O O . ALA A 1 87 ? 7.408 -0.300 -17.060 1.00 86.44 87 ALA A O 1
ATOM 654 N N . ILE A 1 88 ? 6.600 1.289 -15.688 1.00 86.81 88 ILE A N 1
ATOM 655 C CA . ILE A 1 88 ? 7.051 2.422 -16.510 1.00 86.81 88 ILE A CA 1
ATOM 656 C C . ILE A 1 88 ? 8.580 2.461 -16.576 1.00 86.81 88 ILE A C 1
ATOM 658 O O . ILE A 1 88 ? 9.136 2.534 -17.668 1.00 86.81 88 ILE A O 1
ATOM 662 N N . ALA A 1 89 ? 9.274 2.340 -15.441 1.00 85.44 89 ALA A N 1
ATOM 663 C CA . ALA A 1 89 ? 10.736 2.349 -15.400 1.00 85.44 89 ALA A CA 1
ATOM 664 C C . ALA A 1 89 ? 11.352 1.197 -16.214 1.00 85.44 89 ALA A C 1
ATOM 666 O O . ALA A 1 89 ? 12.385 1.368 -16.866 1.00 85.44 89 ALA A O 1
ATOM 667 N N . PHE A 1 90 ? 10.712 0.024 -16.204 1.00 84.81 90 PHE A N 1
ATOM 668 C CA . PHE A 1 90 ? 11.116 -1.106 -17.035 1.00 84.81 90 PHE A CA 1
ATOM 669 C C . PHE A 1 90 ? 10.924 -0.810 -18.529 1.00 84.81 90 PHE A C 1
ATOM 671 O O . PHE A 1 90 ? 11.858 -0.986 -19.317 1.00 84.81 90 PHE A O 1
ATOM 678 N N . ALA A 1 91 ? 9.747 -0.307 -18.915 1.00 83.88 91 ALA A N 1
ATOM 679 C CA . ALA A 1 91 ? 9.440 0.051 -20.298 1.00 83.88 91 ALA A CA 1
ATOM 680 C C . ALA A 1 91 ? 10.372 1.153 -20.831 1.00 83.88 91 ALA A C 1
ATOM 682 O O . ALA A 1 91 ? 10.924 1.025 -21.923 1.00 83.88 91 ALA A O 1
ATOM 683 N N . GLU A 1 92 ? 10.628 2.201 -20.044 1.00 85.00 92 GLU A N 1
ATOM 684 C CA . GLU A 1 92 ? 11.589 3.253 -20.388 1.00 85.00 92 GLU A CA 1
ATOM 685 C C . GLU A 1 92 ? 13.003 2.702 -20.578 1.00 85.00 92 GLU A C 1
ATOM 687 O O . GLU A 1 92 ? 13.696 3.094 -21.518 1.00 85.00 92 GLU A O 1
ATOM 692 N N . GLY A 1 93 ? 13.439 1.782 -19.714 1.00 82.69 93 GLY A N 1
ATOM 693 C CA . GLY A 1 93 ? 14.737 1.124 -19.845 1.00 82.69 93 GLY A CA 1
ATOM 694 C C . GLY A 1 93 ? 14.858 0.330 -21.147 1.00 82.69 93 GLY A C 1
ATOM 695 O O . GLY A 1 93 ? 15.856 0.462 -21.856 1.00 82.69 93 GLY A O 1
ATOM 696 N N . SER A 1 94 ? 13.827 -0.446 -21.490 1.00 82.88 94 SER A N 1
ATOM 697 C CA . SER A 1 94 ? 13.775 -1.224 -22.735 1.00 82.88 94 SER A CA 1
ATOM 698 C C . SER A 1 94 ? 13.771 -0.327 -23.981 1.00 82.88 94 SER A C 1
ATOM 700 O O . SER A 1 94 ? 14.537 -0.552 -24.924 1.00 82.88 94 SER A O 1
ATOM 702 N N . ASN A 1 95 ? 12.986 0.752 -23.953 1.00 81.00 95 ASN A N 1
ATOM 703 C CA . ASN A 1 95 ? 12.923 1.727 -25.040 1.00 81.00 95 ASN A CA 1
ATOM 704 C C . ASN A 1 95 ? 14.251 2.469 -25.215 1.00 81.00 95 ASN A C 1
ATOM 706 O O . ASN A 1 95 ? 14.724 2.612 -26.341 1.00 81.00 95 ASN A O 1
ATOM 710 N N . ARG A 1 96 ? 14.898 2.893 -24.120 1.00 81.00 96 ARG A N 1
ATOM 711 C CA . ARG A 1 96 ? 16.231 3.514 -24.176 1.00 81.00 96 ARG A CA 1
ATOM 712 C C . ARG A 1 96 ? 17.277 2.557 -24.735 1.00 81.00 96 ARG A C 1
ATOM 714 O O . ARG A 1 96 ? 18.051 2.969 -25.589 1.00 81.00 96 ARG A O 1
ATOM 721 N N . ALA A 1 97 ? 17.288 1.294 -24.309 1.00 80.81 97 ALA A N 1
ATOM 722 C CA . ALA A 1 97 ? 18.215 0.298 -24.847 1.00 80.81 97 ALA A CA 1
ATOM 723 C C . ALA A 1 97 ? 18.020 0.103 -26.361 1.00 80.81 97 ALA A C 1
ATOM 725 O O . ALA A 1 97 ? 18.986 0.108 -27.121 1.00 80.81 97 ALA A O 1
ATOM 726 N N . SER A 1 98 ? 16.767 0.014 -26.811 1.00 79.81 98 SER A N 1
ATOM 727 C CA . SER A 1 98 ? 16.428 -0.097 -28.234 1.00 79.81 98 SER A CA 1
ATOM 728 C C . SER A 1 98 ? 16.846 1.147 -29.025 1.00 79.81 98 SER A C 1
ATOM 730 O O . SER A 1 98 ? 17.444 1.025 -30.091 1.00 79.81 98 SER A O 1
ATOM 732 N N . ALA A 1 99 ? 16.603 2.343 -28.482 1.00 79.44 99 ALA A N 1
ATOM 733 C CA . ALA A 1 99 ? 17.007 3.607 -29.094 1.00 79.44 99 ALA A CA 1
ATOM 734 C C . ALA A 1 99 ? 18.535 3.751 -29.188 1.00 79.44 99 ALA A C 1
ATOM 736 O O . ALA A 1 99 ? 19.040 4.201 -30.214 1.00 79.44 99 ALA A O 1
ATOM 737 N N . ILE A 1 100 ? 19.275 3.327 -28.158 1.00 81.62 100 ILE A N 1
ATOM 738 C CA . ILE A 1 100 ? 20.745 3.311 -28.161 1.00 81.62 100 ILE A CA 1
ATOM 739 C C . ILE A 1 100 ? 21.263 2.344 -29.226 1.00 81.62 100 ILE A C 1
ATOM 741 O O . ILE A 1 100 ? 22.138 2.715 -30.001 1.00 81.62 100 ILE A O 1
ATOM 745 N N . ASN A 1 101 ? 20.702 1.136 -29.320 1.00 80.31 101 ASN A N 1
ATOM 746 C CA . ASN A 1 101 ? 21.093 0.170 -30.350 1.00 80.31 101 ASN A CA 1
ATOM 747 C C . ASN A 1 101 ? 20.808 0.700 -31.763 1.00 80.31 101 ASN A C 1
ATOM 749 O O . ASN A 1 101 ? 21.659 0.600 -32.647 1.00 80.31 101 ASN A O 1
ATOM 753 N N . ALA A 1 102 ? 19.647 1.327 -31.967 1.00 81.88 102 ALA A N 1
ATOM 754 C CA . ALA A 1 102 ? 19.301 1.966 -33.230 1.00 81.88 102 ALA A CA 1
ATOM 755 C C . ALA A 1 102 ? 20.271 3.112 -33.568 1.00 81.88 102 ALA A C 1
ATOM 757 O O . ALA A 1 102 ? 20.815 3.141 -34.670 1.00 81.88 102 ALA A O 1
ATOM 758 N N . GLN A 1 103 ? 20.574 4.004 -32.620 1.00 80.44 103 GLN A N 1
ATOM 759 C CA . GLN A 1 103 ? 21.556 5.076 -32.820 1.00 80.44 103 GLN A CA 1
ATOM 760 C C . GLN A 1 103 ? 22.964 4.544 -33.087 1.00 80.44 103 GLN A C 1
ATOM 762 O O . GLN A 1 103 ? 23.648 5.070 -33.964 1.00 80.44 103 GLN A O 1
ATOM 767 N N . ALA A 1 104 ? 23.397 3.502 -32.379 1.00 79.00 104 ALA A N 1
ATOM 768 C CA . ALA A 1 104 ? 24.691 2.871 -32.602 1.00 79.00 104 ALA A CA 1
ATOM 769 C C . ALA A 1 104 ? 24.768 2.279 -34.016 1.00 79.00 104 ALA A C 1
ATOM 771 O O . ALA A 1 104 ? 25.723 2.546 -34.741 1.00 79.00 104 ALA A O 1
ATOM 772 N N . SER A 1 105 ? 23.731 1.557 -34.453 1.00 78.06 105 SER A N 1
ATOM 773 C CA . SER A 1 105 ? 23.665 0.998 -35.809 1.00 78.06 105 SER A CA 1
ATOM 774 C C . SER A 1 105 ? 23.646 2.082 -36.896 1.00 78.06 105 SER A C 1
ATOM 776 O O . SER A 1 105 ? 24.393 1.989 -37.869 1.00 78.06 105 SER A O 1
ATOM 778 N N . ALA A 1 106 ? 22.878 3.158 -36.699 1.00 80.25 106 ALA A N 1
ATOM 779 C CA . ALA A 1 106 ? 22.834 4.297 -37.609 1.00 80.25 106 ALA A CA 1
ATOM 780 C C . ALA A 1 106 ? 24.179 5.036 -37.667 1.00 80.25 106 ALA A C 1
ATOM 782 O O . ALA A 1 106 ? 24.625 5.425 -38.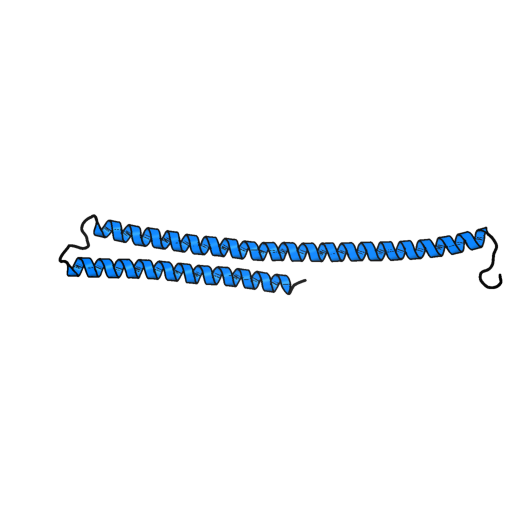744 1.00 80.25 106 ALA A O 1
ATOM 783 N N . SER A 1 107 ? 24.855 5.186 -36.526 1.00 79.88 107 SER A N 1
ATOM 784 C CA . SER A 1 107 ? 26.182 5.805 -36.444 1.00 79.88 107 SER A CA 1
ATOM 785 C C . SER A 1 107 ? 27.236 4.968 -37.166 1.00 79.88 107 SER A C 1
ATOM 787 O O . SER A 1 107 ? 28.034 5.517 -37.923 1.00 79.88 107 SER A O 1
ATOM 789 N N . LEU A 1 108 ? 27.211 3.642 -36.997 1.00 77.12 108 LEU A N 1
ATOM 790 C CA . LEU A 1 108 ? 28.101 2.723 -37.712 1.00 77.12 108 LEU A CA 1
ATOM 791 C C . LEU A 1 108 ? 27.859 2.765 -39.225 1.00 77.12 108 LEU A C 1
ATOM 793 O O . LEU A 1 108 ? 28.815 2.867 -39.992 1.00 77.12 108 LEU A O 1
ATOM 797 N N . LEU A 1 109 ? 26.595 2.741 -39.659 1.00 82.50 109 LEU A N 1
ATOM 798 C CA . LEU A 1 109 ? 26.244 2.815 -41.077 1.00 82.50 109 LEU A CA 1
ATOM 799 C C . LEU A 1 109 ? 26.634 4.164 -41.697 1.00 82.50 109 LEU A C 1
ATOM 801 O O . LEU A 1 109 ? 27.198 4.197 -42.787 1.00 82.50 109 LEU A O 1
ATOM 805 N N . SER A 1 110 ? 26.382 5.270 -40.994 1.00 78.62 110 SER A N 1
ATOM 806 C CA . SER A 1 110 ? 26.788 6.616 -41.418 1.00 78.62 110 SER A CA 1
ATOM 807 C C . SER A 1 110 ? 28.312 6.736 -41.520 1.00 78.62 110 SER A C 1
ATOM 809 O O . SER A 1 110 ? 28.840 7.214 -42.526 1.00 78.62 110 SER A O 1
ATOM 811 N N . GLY A 1 111 ? 29.039 6.210 -40.528 1.00 72.75 111 GLY A N 1
ATOM 812 C CA . GLY A 1 111 ? 30.497 6.131 -40.547 1.00 72.75 111 GLY A CA 1
ATOM 813 C C . GLY A 1 111 ? 31.010 5.349 -41.758 1.00 72.75 111 GLY A C 1
ATOM 814 O O . GLY A 1 111 ? 31.814 5.876 -42.529 1.00 72.75 111 GLY A O 1
ATOM 815 N N . ALA A 1 112 ? 30.486 4.143 -41.990 1.00 71.75 112 ALA A N 1
ATOM 816 C CA . ALA A 1 112 ? 30.851 3.314 -43.137 1.00 71.75 112 ALA A CA 1
ATOM 817 C C . ALA A 1 112 ? 30.525 3.990 -44.481 1.00 71.75 112 ALA A C 1
ATOM 819 O O . ALA A 1 112 ? 31.365 4.012 -45.381 1.00 71.75 112 ALA A O 1
ATOM 820 N N . GLY A 1 113 ? 29.346 4.608 -44.602 1.00 72.88 113 GLY A N 1
ATOM 821 C CA . GLY A 1 113 ? 28.935 5.352 -45.792 1.00 72.88 113 GLY A CA 1
ATOM 822 C C . GLY A 1 113 ? 29.842 6.549 -46.086 1.00 72.88 113 GLY A C 1
ATOM 823 O O . GLY A 1 113 ? 30.204 6.772 -47.239 1.00 72.88 113 GLY A O 1
ATOM 824 N N . SER A 1 114 ? 30.278 7.276 -45.053 1.00 75.75 114 SER A N 1
ATOM 825 C CA . SER A 1 114 ? 31.188 8.420 -45.199 1.00 75.75 114 SER A CA 1
ATOM 826 C C . SER A 1 114 ? 32.608 8.024 -45.629 1.00 75.75 114 SER A C 1
ATOM 828 O O . SER A 1 114 ? 33.273 8.774 -46.343 1.00 75.75 114 SER A O 1
ATOM 830 N N . VAL A 1 115 ? 33.085 6.840 -45.229 1.00 75.38 115 VAL A N 1
ATOM 831 C CA . VAL A 1 115 ? 34.375 6.297 -45.686 1.00 75.38 115 VAL A CA 1
ATOM 832 C C . VAL A 1 115 ? 34.263 5.803 -47.125 1.00 75.38 115 VAL A C 1
ATOM 834 O O . VAL A 1 115 ? 35.129 6.106 -47.947 1.00 75.38 115 VAL A O 1
ATOM 837 N N . ALA A 1 116 ? 33.185 5.085 -47.446 1.00 72.38 116 ALA A N 1
ATOM 838 C CA . ALA A 1 116 ? 32.935 4.583 -48.791 1.00 72.38 116 ALA A CA 1
ATOM 839 C C . ALA A 1 116 ? 32.777 5.723 -49.810 1.00 72.38 116 ALA A C 1
ATOM 841 O O . ALA A 1 116 ? 33.368 5.658 -50.886 1.00 72.38 116 ALA A O 1
ATOM 842 N N . SER A 1 117 ? 32.050 6.792 -49.466 1.00 74.69 117 SER A N 1
ATOM 843 C CA . SER A 1 117 ? 31.879 7.955 -50.345 1.00 74.69 117 SER A CA 1
ATOM 844 C C . SER A 1 117 ? 33.191 8.698 -50.593 1.00 74.69 117 SER A C 1
ATOM 846 O O . SER A 1 117 ? 33.453 9.088 -51.728 1.00 74.69 117 SER A O 1
ATOM 848 N N . LYS A 1 118 ? 34.054 8.826 -49.574 1.00 75.94 118 LYS A N 1
ATOM 849 C CA . LYS A 1 118 ? 35.407 9.377 -49.736 1.00 75.94 118 LYS A CA 1
ATOM 850 C C . LYS A 1 118 ? 36.235 8.528 -50.696 1.00 75.94 118 LYS A C 1
ATOM 852 O O . LYS A 1 118 ? 36.760 9.070 -51.658 1.00 75.94 118 LYS A O 1
ATOM 857 N N . TRP A 1 119 ? 36.315 7.213 -50.486 1.00 72.56 119 TRP A N 1
ATOM 858 C CA . TRP A 1 119 ? 37.053 6.308 -51.380 1.00 72.56 119 TRP A CA 1
ATOM 859 C C . TRP A 1 119 ? 36.534 6.336 -52.818 1.00 72.56 119 TRP A C 1
ATOM 861 O O . TRP A 1 119 ? 37.327 6.337 -53.758 1.00 72.56 119 TRP A O 1
ATOM 871 N N . TYR A 1 120 ? 35.214 6.372 -52.994 1.00 75.06 120 TYR A N 1
ATOM 872 C CA . TYR A 1 120 ? 34.604 6.447 -54.316 1.00 75.06 120 TYR A CA 1
ATOM 873 C C . TYR A 1 120 ? 34.914 7.783 -55.000 1.00 75.06 120 TYR A C 1
ATOM 875 O O . TYR A 1 120 ? 35.366 7.778 -56.139 1.00 75.06 120 TYR A O 1
ATOM 883 N N . GLY A 1 121 ? 34.777 8.901 -54.276 1.00 69.94 121 GLY A N 1
ATOM 884 C CA . GLY A 1 121 ? 35.147 10.236 -54.750 1.00 69.94 121 GLY A CA 1
ATOM 885 C C . GLY A 1 121 ? 36.622 10.337 -55.142 1.00 69.94 121 GLY A C 1
ATOM 886 O O . GLY A 1 121 ? 36.931 10.820 -56.223 1.00 69.94 121 GLY A O 1
ATOM 887 N N . TYR A 1 122 ? 37.528 9.790 -54.325 1.00 67.06 122 TYR A N 1
ATOM 888 C CA . TYR A 1 122 ? 38.963 9.726 -54.632 1.00 67.06 122 TYR A CA 1
ATOM 889 C C . TYR A 1 122 ? 39.264 8.914 -55.897 1.00 67.06 122 TYR A C 1
ATOM 891 O O . TYR A 1 122 ? 40.098 9.312 -56.707 1.00 67.06 122 TYR A O 1
ATOM 899 N N . ARG A 1 123 ? 38.564 7.792 -56.099 1.00 62.06 123 ARG A N 1
ATOM 900 C CA . ARG A 1 123 ? 38.739 6.936 -57.280 1.00 62.06 123 ARG A CA 1
ATOM 901 C C . ARG A 1 123 ? 38.187 7.577 -58.557 1.00 62.06 123 ARG A C 1
ATOM 903 O O . ARG A 1 123 ? 38.698 7.288 -59.633 1.00 62.06 123 ARG A O 1
ATOM 910 N N . THR A 1 124 ? 37.170 8.432 -58.446 1.00 62.72 124 THR A N 1
ATOM 911 C CA . THR A 1 124 ? 36.616 9.189 -59.579 1.00 62.72 124 THR A CA 1
ATOM 912 C C . THR A 1 124 ? 37.381 10.481 -59.879 1.00 62.72 124 THR A C 1
ATOM 914 O O . THR A 1 124 ? 37.454 10.854 -61.044 1.00 62.72 124 THR A O 1
ATOM 917 N N . ASP A 1 125 ? 37.987 11.124 -58.872 1.00 62.91 125 ASP A N 1
ATOM 918 C CA . ASP A 1 125 ? 38.821 12.333 -59.032 1.00 62.91 125 ASP A CA 1
ATOM 919 C C . ASP A 1 125 ? 40.300 12.031 -59.349 1.00 62.91 125 ASP A C 1
ATOM 921 O O . ASP A 1 125 ? 41.067 12.951 -59.636 1.00 62.91 125 ASP A O 1
ATOM 925 N N . GLY A 1 126 ? 40.718 10.760 -59.317 1.00 57.69 126 GLY A N 1
ATOM 926 C CA . GLY A 1 126 ? 42.032 10.317 -59.796 1.00 57.69 126 GLY A CA 1
ATOM 927 C C . GLY A 1 126 ? 43.234 10.806 -58.978 1.00 57.69 126 GLY A C 1
ATOM 928 O O . GLY A 1 126 ? 44.303 10.997 -59.552 1.00 57.69 126 GLY A O 1
ATOM 929 N N . LYS A 1 127 ? 43.079 11.031 -57.665 1.00 59.38 127 LYS A N 1
ATOM 930 C CA . LYS A 1 127 ? 44.178 11.459 -56.777 1.00 59.38 127 LYS A CA 1
ATOM 931 C C . LYS A 1 127 ? 44.481 10.397 -55.724 1.00 59.38 127 LYS A C 1
ATOM 933 O O . LYS A 1 127 ? 43.621 10.055 -54.912 1.00 59.38 127 LYS A O 1
ATOM 938 N N . ASP A 1 128 ? 45.704 9.882 -55.756 1.00 55.00 128 ASP A N 1
ATOM 939 C CA . ASP A 1 128 ? 46.164 8.783 -54.912 1.00 55.00 128 ASP A CA 1
ATOM 940 C C . ASP A 1 128 ? 46.431 9.259 -53.469 1.00 55.00 128 ASP A C 1
ATOM 942 O O . ASP A 1 128 ? 47.013 10.321 -53.264 1.00 55.00 128 ASP A O 1
ATOM 946 N N . PRO A 1 129 ? 46.069 8.487 -52.427 1.00 59.75 129 PRO A N 1
ATOM 947 C CA . PRO A 1 129 ? 46.154 8.944 -51.036 1.00 59.75 129 PRO A CA 1
ATOM 948 C C . PRO A 1 129 ? 47.563 8.886 -50.417 1.00 59.75 129 PRO A C 1
ATOM 950 O O . PRO A 1 129 ? 47.691 9.059 -49.206 1.00 59.75 129 PRO A O 1
ATOM 953 N N . PHE A 1 130 ? 48.617 8.632 -51.202 1.00 58.31 130 PHE A N 1
ATOM 954 C CA . PHE A 1 130 ? 49.982 8.486 -50.675 1.00 58.31 130 PHE A CA 1
ATOM 955 C C . PHE A 1 130 ? 50.999 9.499 -51.192 1.00 58.31 130 PHE A C 1
ATOM 957 O O . PHE A 1 130 ? 52.035 9.644 -50.552 1.00 58.31 130 PHE A O 1
ATOM 964 N N . PHE A 1 131 ? 50.705 10.254 -52.250 1.00 50.31 131 PHE A N 1
ATOM 965 C CA . PHE A 1 131 ? 51.496 11.414 -52.661 1.00 50.31 131 PHE A CA 1
ATOM 966 C C . PHE A 1 131 ? 50.555 12.438 -53.302 1.00 50.31 131 PHE A C 1
ATOM 968 O O . PHE A 1 131 ? 49.646 12.050 -54.030 1.00 50.31 131 PHE A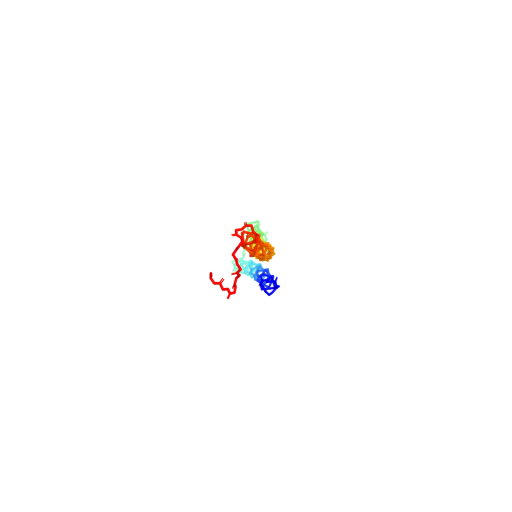 O 1
ATOM 975 N N . GLY A 1 132 ? 50.731 13.706 -52.915 1.00 43.91 132 GLY A N 1
ATOM 976 C CA . GLY A 1 132 ? 49.815 14.816 -53.207 1.00 43.91 132 GLY A CA 1
ATOM 977 C C . GLY A 1 132 ? 49.612 15.133 -54.680 1.00 43.91 132 GLY A C 1
ATOM 978 O O . GLY A 1 132 ? 50.518 14.835 -55.487 1.00 43.91 132 GLY A O 1
#

Sequence (132 aa):
GQFTQDQLDFKARDAEQRGEIAAAKEQLRARQIRGLQKASLAGLGRDVNLGSAAQLGLDISSQGRINAANQRAAAAREAFGFRQQGAIAFAEGSNRASAINAQASASLLSGAGSVASKWYGYRTDGKDPFFG

Organism: NCBI:txid412755